Protein AF-A0A7C9E280-F1 (afdb_monomer)

Mean predicted aligned error: 3.25 Å

pLDDT: mean 93.24, std 8.62, range [43.53, 98.69]

Structure (mmCIF, N/CA/C/O backbone):
data_AF-A0A7C9E280-F1
#
_entry.id   AF-A0A7C9E280-F1
#
loop_
_atom_site.group_PDB
_atom_site.id
_atom_site.type_symbol
_atom_site.label_atom_id
_atom_site.label_alt_id
_atom_site.label_comp_id
_atom_site.label_asym_id
_atom_site.label_entity_id
_atom_site.label_seq_id
_atom_site.pdbx_PDB_ins_code
_atom_site.Cartn_x
_atom_site.Cartn_y
_atom_site.Cartn_z
_atom_site.occupancy
_atom_site.B_iso_or_equiv
_atom_site.auth_seq_id
_atom_site.auth_comp_id
_atom_site.auth_asym_id
_atom_site.auth_atom_id
_atom_site.pdbx_PDB_model_num
ATOM 1 N N . SER A 1 1 ? 4.985 -14.426 14.754 1.00 43.53 1 SER A N 1
ATOM 2 C CA . SER A 1 1 ? 4.867 -13.099 14.132 1.00 43.53 1 SER A CA 1
ATOM 3 C C . SER A 1 1 ? 3.454 -12.616 14.375 1.00 43.53 1 SER A C 1
ATOM 5 O O . SER A 1 1 ? 2.545 -13.317 13.952 1.00 43.53 1 SER A O 1
ATOM 7 N N . ILE A 1 2 ? 3.290 -11.513 15.116 1.00 50.31 2 ILE A N 1
ATOM 8 C CA . ILE A 1 2 ? 2.021 -10.761 15.245 1.00 50.31 2 ILE A CA 1
ATOM 9 C C . ILE A 1 2 ? 1.709 -9.998 13.947 1.00 50.31 2 ILE A C 1
ATOM 11 O O . ILE A 1 2 ? 0.577 -9.616 13.692 1.00 50.31 2 ILE A O 1
ATOM 15 N N . LEU A 1 3 ? 2.719 -9.830 13.093 1.00 65.75 3 LEU A N 1
ATOM 16 C CA . LEU A 1 3 ? 2.561 -9.323 11.744 1.00 65.75 3 LEU A CA 1
ATOM 17 C C . LEU A 1 3 ? 2.115 -10.478 10.844 1.00 65.75 3 LEU A C 1
ATOM 19 O O . LEU A 1 3 ? 2.720 -11.558 10.874 1.00 65.75 3 LEU A O 1
ATOM 23 N N . SER A 1 4 ? 1.025 -10.227 10.121 1.00 71.94 4 SER A N 1
ATOM 24 C CA . SER A 1 4 ? 0.292 -11.124 9.226 1.00 71.94 4 SER A CA 1
ATOM 25 C C . SER A 1 4 ? 1.141 -12.211 8.549 1.00 71.94 4 SER A C 1
ATOM 27 O O . SER A 1 4 ? 2.218 -11.949 8.017 1.00 71.94 4 SER A O 1
ATOM 29 N N . ARG A 1 5 ? 0.619 -13.443 8.519 1.00 82.81 5 ARG A N 1
ATOM 30 C CA . ARG A 1 5 ? 1.176 -14.571 7.744 1.00 82.81 5 ARG A CA 1
ATOM 31 C C . ARG A 1 5 ? 0.449 -14.775 6.414 1.00 82.81 5 ARG A C 1
ATOM 33 O O . ARG A 1 5 ? 0.424 -15.890 5.898 1.00 82.81 5 ARG A O 1
ATOM 40 N N . SER A 1 6 ? -0.201 -13.733 5.896 1.00 90.50 6 SER A N 1
ATOM 41 C CA . SER A 1 6 ? -1.007 -13.864 4.688 1.00 90.50 6 SER A CA 1
ATOM 42 C C . SER A 1 6 ? -0.155 -14.361 3.512 1.00 90.50 6 SER A C 1
ATOM 44 O O . SER A 1 6 ? 0.882 -13.759 3.217 1.00 90.50 6 SER A O 1
ATOM 46 N N . PRO A 1 7 ? -0.590 -15.412 2.791 1.00 92.31 7 PRO A N 1
ATOM 47 C CA . PRO A 1 7 ? 0.106 -15.876 1.593 1.00 92.31 7 PRO A CA 1
ATOM 48 C C . PRO A 1 7 ? 0.061 -14.842 0.456 1.00 92.31 7 PRO A C 1
ATOM 50 O O . PRO A 1 7 ? 0.815 -14.959 -0.509 1.00 92.31 7 PRO A O 1
ATOM 53 N N . LEU A 1 8 ? -0.783 -13.804 0.567 1.00 94.00 8 LEU A N 1
ATOM 54 C CA . LEU A 1 8 ? -0.869 -12.727 -0.422 1.00 94.00 8 LEU A CA 1
ATOM 55 C C . LEU A 1 8 ? 0.452 -11.980 -0.611 1.00 94.00 8 LEU A C 1
ATOM 57 O O . LEU A 1 8 ? 0.740 -11.540 -1.721 1.00 94.00 8 LEU A O 1
ATOM 61 N N . PHE A 1 9 ? 1.283 -11.882 0.429 1.00 93.62 9 PHE A N 1
ATOM 62 C CA . PHE A 1 9 ? 2.561 -11.169 0.345 1.00 93.62 9 PHE A CA 1
ATOM 63 C C . PHE A 1 9 ? 3.580 -11.858 -0.572 1.00 93.62 9 PHE A C 1
ATOM 65 O O . PHE A 1 9 ? 4.557 -11.238 -0.985 1.00 93.62 9 PHE A O 1
ATOM 72 N N . THR A 1 10 ? 3.350 -13.127 -0.917 1.00 93.94 10 THR A N 1
ATOM 73 C CA . THR A 1 10 ? 4.175 -13.903 -1.853 1.00 93.94 10 THR A CA 1
ATOM 74 C C . THR A 1 10 ? 3.385 -14.381 -3.074 1.00 93.94 10 THR A C 1
ATOM 76 O O . THR A 1 10 ? 3.875 -15.220 -3.823 1.00 93.94 10 THR A O 1
ATOM 79 N N . HIS A 1 11 ? 2.153 -13.901 -3.263 1.00 95.88 11 HIS A N 1
ATOM 80 C CA . HIS A 1 11 ? 1.276 -14.343 -4.349 1.00 95.88 11 HIS A CA 1
ATOM 81 C C . HIS A 1 11 ? 1.655 -13.719 -5.700 1.00 95.88 11 HIS A C 1
ATOM 83 O O . HIS A 1 11 ? 1.534 -14.362 -6.740 1.00 95.88 11 HIS A O 1
ATOM 89 N N . TYR A 1 12 ? 2.101 -12.461 -5.693 1.00 96.62 12 TYR A N 1
ATOM 90 C CA . TYR A 1 12 ? 2.439 -11.737 -6.916 1.00 96.62 12 TYR A CA 1
ATOM 91 C C . TYR A 1 12 ? 3.858 -12.066 -7.395 1.00 96.62 12 TYR A C 1
A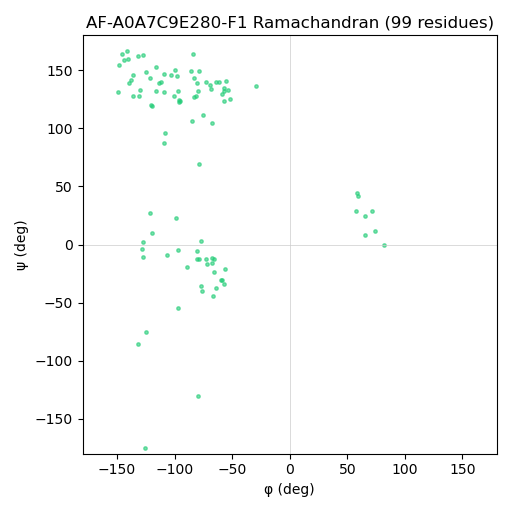TOM 93 O O . TYR A 1 12 ? 4.760 -12.233 -6.569 1.00 96.62 12 TYR A O 1
ATOM 101 N N . PRO A 1 13 ? 4.077 -12.146 -8.721 1.00 95.94 13 PRO A N 1
ATOM 102 C CA . PRO A 1 13 ? 5.405 -12.370 -9.266 1.00 95.94 13 PRO A CA 1
ATOM 103 C C . PRO A 1 13 ? 6.326 -11.197 -8.920 1.00 95.94 13 PRO A C 1
ATOM 105 O O . PRO A 1 13 ? 5.929 -10.036 -8.982 1.00 95.94 13 PRO A O 1
ATOM 108 N N . VAL A 1 14 ? 7.569 -11.526 -8.581 1.00 96.25 14 VAL A N 1
ATOM 109 C CA . VAL A 1 14 ? 8.641 -10.555 -8.345 1.00 96.25 14 VAL A CA 1
ATOM 110 C C . VAL A 1 14 ? 9.520 -10.501 -9.584 1.00 96.25 14 VAL A C 1
ATOM 112 O O . VAL A 1 14 ? 10.028 -11.541 -10.021 1.00 96.25 14 VAL A O 1
ATOM 115 N N . ASP A 1 15 ? 9.750 -9.301 -10.114 1.00 93.69 15 ASP A N 1
ATOM 116 C CA . ASP A 1 15 ? 10.816 -9.087 -11.088 1.00 93.69 15 ASP A CA 1
ATOM 117 C C . ASP A 1 15 ? 12.170 -9.266 -10.392 1.00 93.69 15 ASP A C 1
ATOM 119 O O . ASP A 1 15 ? 12.632 -8.421 -9.627 1.00 93.69 15 ASP A O 1
ATOM 123 N N . ARG A 1 16 ? 12.816 -10.403 -10.656 1.00 94.19 16 ARG A N 1
ATOM 124 C CA . ARG A 1 16 ? 14.105 -10.757 -10.049 1.00 94.19 16 ARG A CA 1
ATOM 125 C C . ARG A 1 16 ? 15.274 -9.944 -10.600 1.00 94.19 16 ARG A C 1
ATOM 127 O O . ARG A 1 16 ? 16.349 -9.993 -10.007 1.00 94.19 16 ARG A O 1
ATOM 134 N N . THR A 1 17 ? 15.076 -9.228 -11.704 1.00 93.50 17 THR A N 1
ATOM 135 C CA . THR A 1 17 ? 16.096 -8.371 -12.319 1.00 93.50 17 THR A CA 1
ATOM 136 C C . THR A 1 17 ? 16.079 -6.946 -11.770 1.00 93.50 17 THR A C 1
ATOM 138 O O . THR A 1 17 ? 17.096 -6.258 -11.852 1.00 93.50 17 THR A O 1
ATOM 141 N N . SER A 1 18 ? 14.970 -6.527 -11.146 1.00 87.44 18 SER A N 1
ATOM 142 C CA . SER A 1 18 ? 14.852 -5.219 -10.502 1.00 87.44 18 SER A CA 1
ATOM 143 C C . SER A 1 18 ? 15.871 -5.058 -9.367 1.00 87.44 18 SER A C 1
ATOM 145 O O . SER A 1 18 ? 16.049 -5.986 -8.561 1.00 87.44 18 SER A O 1
ATOM 147 N N . PRO A 1 19 ? 16.488 -3.866 -9.211 1.00 82.50 19 PRO A N 1
ATOM 148 C CA . PRO A 1 19 ? 17.162 -3.533 -7.964 1.00 82.50 19 PRO A CA 1
ATOM 149 C C . PRO A 1 19 ? 16.156 -3.695 -6.817 1.00 82.50 19 PRO A C 1
ATOM 151 O O . PRO A 1 19 ? 14.974 -3.386 -6.968 1.00 82.50 19 PRO A O 1
ATOM 154 N N . TYR A 1 20 ? 16.612 -4.232 -5.686 1.00 90.00 20 TYR A N 1
ATOM 155 C CA . TYR A 1 20 ? 15.767 -4.479 -4.510 1.00 90.00 20 TYR A CA 1
ATOM 156 C C . TYR A 1 20 ? 14.651 -5.522 -4.701 1.00 90.00 20 TYR A C 1
ATOM 158 O O . TYR A 1 20 ? 13.692 -5.538 -3.935 1.00 90.00 20 TYR A O 1
ATOM 166 N N . SER A 1 21 ? 14.786 -6.464 -5.642 1.00 94.25 21 SER A N 1
ATOM 167 C CA . SER A 1 21 ? 13.853 -7.602 -5.781 1.00 94.25 21 SER A CA 1
ATOM 168 C C . SER A 1 21 ? 13.708 -8.453 -4.501 1.00 94.25 21 SER A C 1
ATOM 170 O O . SER A 1 21 ? 12.699 -9.130 -4.291 1.00 94.25 21 SER A O 1
ATOM 172 N N . TYR A 1 22 ? 14.687 -8.377 -3.597 1.00 93.25 22 TYR A N 1
ATOM 173 C CA . TYR A 1 22 ? 14.666 -9.004 -2.274 1.00 93.25 22 TYR A CA 1
ATOM 174 C C . TYR A 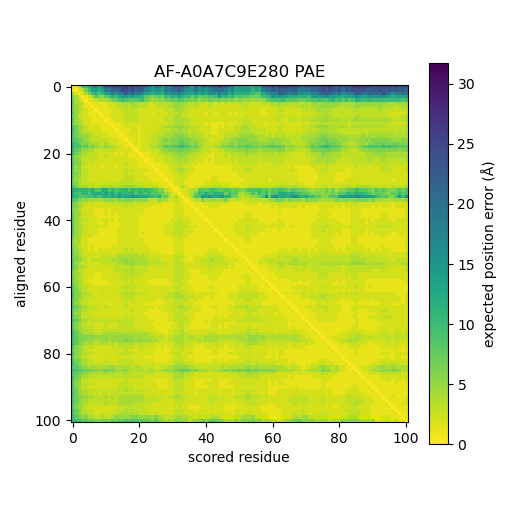1 22 ? 13.867 -8.220 -1.210 1.00 93.25 22 TYR A C 1
ATOM 176 O O . TYR A 1 22 ? 13.596 -8.767 -0.141 1.00 93.25 22 TYR A O 1
ATOM 184 N N . CYS A 1 23 ? 13.480 -6.965 -1.468 1.00 95.19 23 CYS A N 1
ATOM 185 C CA . CYS A 1 23 ? 12.738 -6.124 -0.525 1.00 95.19 23 CYS A CA 1
ATOM 186 C C . CYS A 1 23 ? 11.227 -6.382 -0.622 1.00 95.19 23 CYS A C 1
ATOM 188 O O . CYS A 1 23 ? 10.577 -5.975 -1.580 1.00 95.19 23 CYS A O 1
ATOM 190 N N . GLY A 1 24 ? 10.667 -7.068 0.378 1.00 95.00 24 GLY A N 1
ATOM 191 C CA . GLY A 1 24 ? 9.238 -7.386 0.466 1.00 95.00 24 GLY A CA 1
ATOM 192 C C . GLY A 1 24 ? 8.375 -6.226 0.979 1.00 95.00 24 GLY A C 1
ATOM 193 O O . GLY A 1 24 ? 8.438 -5.113 0.460 1.00 95.00 24 GLY A O 1
ATOM 194 N N . LEU A 1 25 ? 7.526 -6.505 1.976 1.00 95.62 25 LEU A N 1
ATOM 195 C CA . LEU A 1 25 ? 6.768 -5.466 2.687 1.00 95.62 25 LEU A CA 1
ATOM 196 C C . LEU A 1 25 ? 7.738 -4.448 3.293 1.00 95.62 25 LEU A C 1
ATOM 198 O O . LEU A 1 25 ? 8.727 -4.857 3.904 1.00 95.62 25 LEU A O 1
ATOM 202 N N . ASN A 1 26 ? 7.450 -3.159 3.134 1.00 96.38 26 ASN A N 1
ATOM 203 C CA . ASN A 1 26 ? 8.382 -2.104 3.514 1.00 96.38 26 ASN A CA 1
ATOM 204 C C . ASN A 1 26 ? 7.691 -1.007 4.339 1.00 96.38 26 ASN A C 1
ATOM 206 O O . ASN A 1 26 ? 7.637 -1.104 5.565 1.00 96.38 26 ASN A O 1
ATOM 210 N N . GLY A 1 27 ? 7.078 -0.015 3.695 1.00 97.25 27 GLY A N 1
ATOM 211 C CA . GLY A 1 27 ? 6.325 1.025 4.389 1.00 97.25 27 GLY A CA 1
ATOM 212 C C . GLY A 1 27 ? 4.997 0.528 4.942 1.00 97.25 27 GLY A C 1
ATOM 213 O O . GLY A 1 27 ? 4.254 -0.184 4.264 1.00 97.25 27 GLY A O 1
ATOM 214 N N . ALA A 1 28 ? 4.656 0.975 6.150 1.00 96.94 28 ALA A N 1
ATOM 215 C CA . ALA A 1 28 ? 3.345 0.767 6.745 1.00 96.94 28 ALA A CA 1
ATOM 216 C C . ALA A 1 28 ? 2.842 2.034 7.446 1.00 96.94 28 ALA A C 1
ATOM 218 O O . ALA A 1 28 ? 3.602 2.725 8.120 1.00 96.94 28 ALA A O 1
ATOM 219 N N . VAL A 1 29 ? 1.542 2.305 7.332 1.00 97.12 29 VAL A N 1
ATOM 220 C CA . VAL A 1 29 ? 0.861 3.361 8.089 1.00 97.12 29 VAL A CA 1
ATOM 221 C C . VAL A 1 29 ? -0.393 2.798 8.745 1.00 97.12 29 VAL A C 1
ATOM 223 O O . VAL A 1 29 ? -1.181 2.092 8.114 1.00 97.12 29 VAL A O 1
ATOM 226 N N . TYR A 1 30 ? -0.573 3.096 10.030 1.00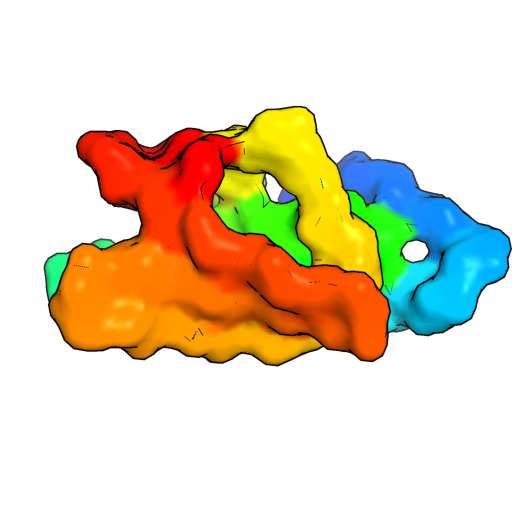 95.06 30 TYR A N 1
ATOM 227 C CA . TYR A 1 30 ? -1.782 2.736 10.764 1.00 95.06 30 TYR A CA 1
ATOM 228 C C . TYR A 1 30 ? -2.899 3.741 10.467 1.00 95.06 30 TYR A C 1
ATOM 230 O O . TYR A 1 30 ? -2.649 4.943 10.410 1.00 95.06 30 TYR A O 1
ATOM 238 N N . MET A 1 31 ? -4.127 3.250 10.300 1.00 92.56 31 MET A N 1
ATOM 239 C CA . MET A 1 31 ? -5.344 4.042 10.111 1.00 92.56 31 MET A CA 1
ATOM 240 C C . MET A 1 31 ? -6.210 3.937 11.378 1.00 92.56 31 MET A C 1
ATOM 242 O O . MET A 1 31 ? -7.079 3.061 11.451 1.00 92.56 31 MET A O 1
ATOM 246 N N . PRO A 1 32 ? -6.006 4.805 12.393 1.00 77.38 32 PRO A N 1
ATOM 247 C CA . PRO A 1 32 ? -6.538 4.590 13.739 1.00 77.38 32 PRO A CA 1
ATOM 248 C C . PRO A 1 32 ? -8.060 4.599 13.810 1.00 77.38 32 PRO A C 1
ATOM 250 O O . PRO A 1 32 ? -8.646 3.789 14.517 1.00 77.38 32 PRO A O 1
ATOM 253 N N . SER A 1 33 ? -8.709 5.470 13.034 1.00 78.75 33 SER A N 1
ATOM 254 C CA . SER A 1 33 ? -10.173 5.559 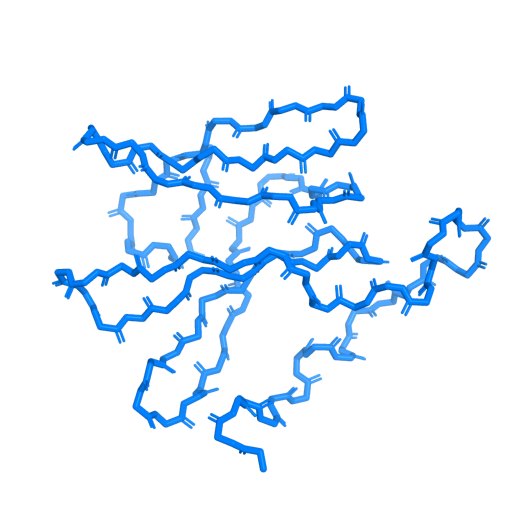12.983 1.00 78.75 33 SER A CA 1
ATOM 255 C C . SER A 1 33 ? -10.837 4.328 12.363 1.00 78.75 33 SER A C 1
ATOM 257 O O . SER A 1 33 ? -12.055 4.194 12.443 1.00 78.75 33 SER A O 1
ATOM 259 N N . LYS A 1 34 ? -10.061 3.440 11.729 1.00 78.62 34 LYS A N 1
ATOM 260 C CA . LYS A 1 34 ? -10.584 2.301 10.973 1.00 78.62 34 LYS A CA 1
ATOM 261 C C . LYS A 1 34 ? -9.967 0.947 11.352 1.00 78.62 34 LYS A C 1
ATOM 263 O O . LYS A 1 34 ? -10.418 -0.063 10.823 1.00 78.62 34 LYS A O 1
ATOM 268 N N . GLY A 1 35 ? -8.977 0.908 12.249 1.00 91.00 35 GLY A N 1
ATOM 269 C CA . GLY A 1 35 ? -8.456 -0.332 12.842 1.00 91.00 35 GLY A CA 1
ATOM 270 C C . GLY A 1 35 ? -7.630 -1.225 11.908 1.00 91.00 35 GLY A C 1
ATOM 271 O O . GLY A 1 35 ? -7.611 -2.437 12.084 1.00 91.00 35 GLY A O 1
ATOM 272 N N . TYR A 1 36 ? -6.949 -0.661 10.908 1.00 93.75 36 TYR A N 1
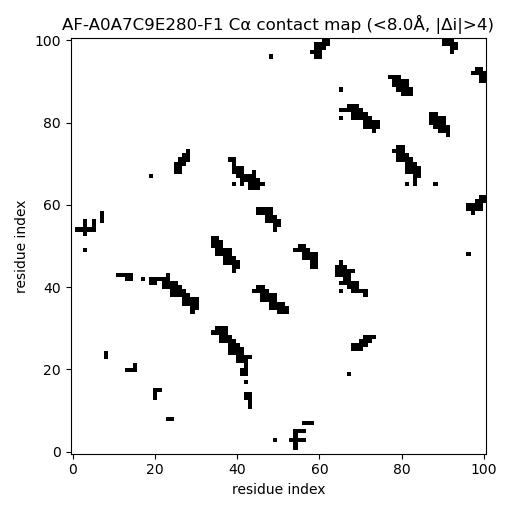ATOM 273 C CA . TYR A 1 36 ? -6.115 -1.430 9.973 1.00 93.75 36 TYR A CA 1
ATOM 274 C C . TYR A 1 36 ? -4.826 -0.687 9.606 1.00 93.75 36 TYR A C 1
ATOM 276 O O . TYR A 1 36 ? -4.703 0.517 9.835 1.00 93.75 36 TYR A O 1
ATOM 284 N N . LEU A 1 37 ? -3.873 -1.394 9.000 1.00 96.06 37 LEU A N 1
ATOM 285 C CA . LEU A 1 37 ? -2.688 -0.824 8.364 1.00 96.06 37 LEU A CA 1
ATOM 286 C C . LEU A 1 37 ? -2.844 -0.808 6.843 1.00 96.06 37 LEU A C 1
ATOM 288 O O . LEU A 1 37 ? -3.422 -1.729 6.261 1.00 96.06 37 LEU A O 1
ATOM 292 N N . LEU A 1 38 ? -2.292 0.215 6.197 1.00 97.50 38 LEU A N 1
ATOM 293 C CA . LEU A 1 38 ? -1.901 0.132 4.793 1.00 97.50 38 LEU A CA 1
ATOM 294 C C . LEU A 1 38 ? -0.416 -0.189 4.732 1.00 97.50 38 LEU A C 1
ATOM 296 O O . LEU A 1 38 ? 0.372 0.438 5.438 1.00 97.50 38 LEU A O 1
ATOM 300 N N . VAL A 1 39 ? -0.053 -1.165 3.910 1.00 97.62 39 VAL A N 1
ATOM 301 C CA . VAL A 1 39 ? 1.319 -1.661 3.787 1.00 97.62 39 VAL A CA 1
ATOM 302 C C . VAL A 1 39 ? 1.689 -1.729 2.316 1.00 97.62 39 VAL A C 1
ATOM 304 O O . VAL A 1 39 ? 0.956 -2.329 1.533 1.00 97.62 39 VAL A O 1
ATOM 307 N N . VAL A 1 40 ? 2.817 -1.138 1.939 1.00 98.31 40 VAL A N 1
ATOM 308 C CA . VAL A 1 40 ? 3.349 -1.197 0.573 1.00 98.31 40 VAL A CA 1
ATOM 309 C C . VAL A 1 40 ? 4.455 -2.243 0.468 1.00 98.31 40 VAL A C 1
ATOM 311 O O . VAL A 1 40 ? 5.161 -2.528 1.438 1.00 98.31 40 VAL A O 1
ATOM 314 N N . GLN A 1 41 ? 4.591 -2.841 -0.712 1.00 97.38 41 GLN A N 1
ATOM 315 C CA . GLN A 1 41 ? 5.581 -3.867 -1.014 1.00 97.38 41 GLN A CA 1
ATOM 316 C C . GLN A 1 41 ? 6.503 -3.404 -2.137 1.00 97.38 41 GLN A C 1
ATOM 318 O O . GLN A 1 41 ? 6.055 -3.192 -3.263 1.00 97.38 41 GLN A O 1
ATOM 323 N N . SER A 1 42 ? 7.800 -3.306 -1.851 1.00 97.19 42 SER A N 1
ATOM 324 C CA . SER A 1 42 ? 8.764 -2.733 -2.793 1.00 97.19 42 SER A CA 1
ATOM 325 C C . SER A 1 42 ? 8.947 -3.597 -4.0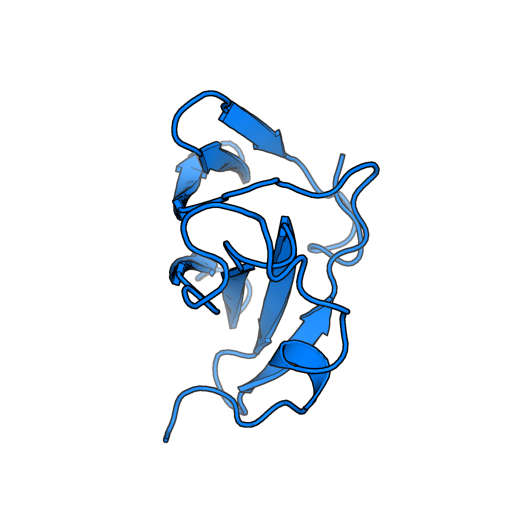44 1.00 97.19 42 SER A C 1
ATOM 327 O O . SER A 1 42 ? 8.933 -3.074 -5.156 1.00 97.19 42 SER A O 1
ATOM 329 N N . ASN A 1 43 ? 9.074 -4.919 -3.888 1.00 96.62 43 ASN A N 1
ATOM 330 C CA . ASN A 1 43 ? 9.418 -5.835 -4.983 1.00 96.62 43 ASN A CA 1
ATOM 331 C C . ASN A 1 43 ? 8.264 -6.247 -5.915 1.00 96.62 43 ASN A C 1
ATOM 333 O O . ASN A 1 43 ? 8.507 -6.927 -6.912 1.00 96.62 43 ASN A O 1
ATOM 337 N N . THR A 1 44 ? 7.026 -5.852 -5.613 1.00 97.00 44 THR A N 1
ATOM 338 C CA . THR A 1 44 ? 5.846 -6.107 -6.467 1.00 97.00 44 THR A CA 1
ATOM 339 C C . THR A 1 44 ? 5.052 -4.840 -6.788 1.00 97.00 44 THR A C 1
ATOM 341 O O . THR A 1 44 ? 4.110 -4.898 -7.582 1.00 97.00 44 THR A O 1
ATOM 344 N N . GLY A 1 45 ? 5.368 -3.729 -6.112 1.00 96.94 45 GLY A N 1
ATOM 345 C CA . GLY A 1 45 ? 4.621 -2.474 -6.149 1.00 96.94 45 GLY A CA 1
ATOM 346 C C . GLY A 1 45 ? 3.210 -2.546 -5.559 1.00 96.94 45 GLY A C 1
ATOM 347 O O . GLY A 1 45 ? 2.438 -1.600 -5.695 1.00 96.94 45 GLY A O 1
ATOM 348 N N . LYS A 1 46 ? 2.830 -3.656 -4.918 1.00 98.12 46 LYS A N 1
ATOM 349 C CA . LYS A 1 46 ? 1.474 -3.826 -4.388 1.00 98.12 46 LYS A CA 1
ATOM 350 C C . LYS A 1 46 ? 1.289 -3.077 -3.076 1.00 98.12 46 LYS A C 1
ATOM 352 O O . LYS A 1 46 ? 2.205 -2.975 -2.261 1.00 98.12 46 LYS A O 1
ATOM 357 N N . MET A 1 47 ? 0.059 -2.625 -2.850 1.00 98.50 47 MET A N 1
ATOM 358 C CA . MET A 1 47 ? -0.398 -2.140 -1.554 1.00 98.50 47 MET A CA 1
ATOM 359 C C . MET A 1 47 ? -1.430 -3.104 -0.972 1.00 98.50 47 MET A C 1
ATOM 361 O O . MET A 1 47 ? -2.307 -3.611 -1.673 1.00 98.50 47 MET A O 1
ATOM 365 N N . PHE A 1 48 ? -1.341 -3.336 0.330 1.00 97.88 48 PHE A N 1
ATOM 366 C CA . PHE A 1 48 ? -2.228 -4.210 1.077 1.00 97.88 48 PHE A CA 1
ATOM 367 C C . PHE A 1 48 ? -2.914 -3.435 2.189 1.00 97.88 48 PHE A C 1
ATOM 369 O O . PHE A 1 48 ? -2.304 -2.600 2.854 1.00 97.88 48 PHE A O 1
ATOM 376 N N . LYS A 1 49 ? -4.176 -3.771 2.435 1.00 96.62 49 LYS A N 1
ATOM 377 C CA . LYS A 1 49 ? -4.860 -3.438 3.677 1.00 96.62 49 LYS A CA 1
ATOM 378 C C . LYS A 1 49 ? -4.778 -4.643 4.600 1.00 96.62 49 LYS A C 1
ATOM 380 O O . LYS A 1 49 ? -5.193 -5.733 4.211 1.00 96.62 49 LYS A O 1
ATOM 385 N N . VAL A 1 50 ? -4.248 -4.433 5.797 1.00 95.62 50 VAL A N 1
ATOM 386 C CA . VAL A 1 50 ? -3.997 -5.478 6.792 1.00 95.62 50 VAL A CA 1
ATOM 387 C C . VAL A 1 50 ? -4.771 -5.143 8.056 1.00 95.62 50 VAL A C 1
ATOM 389 O O . VAL A 1 50 ? -4.562 -4.080 8.636 1.00 95.62 50 VAL A O 1
ATOM 392 N N . ASP A 1 51 ? -5.673 -6.026 8.470 1.00 92.31 51 ASP A N 1
ATOM 393 C CA . ASP A 1 51 ? -6.386 -5.896 9.739 1.00 92.31 51 ASP A CA 1
ATOM 394 C C . ASP A 1 51 ? -5.389 -5.822 10.907 1.00 92.31 51 ASP A C 1
ATOM 396 O O . ASP A 1 51 ? -4.428 -6.594 10.961 1.00 92.31 51 ASP A O 1
ATOM 400 N N . ALA A 1 52 ? -5.571 -4.861 11.816 1.00 91.38 52 ALA A N 1
ATOM 401 C CA . ALA A 1 52 ? -4.611 -4.627 12.895 1.00 91.38 52 ALA A CA 1
ATOM 402 C C . ALA A 1 52 ? -4.740 -5.624 14.060 1.00 91.38 52 ALA A C 1
ATOM 404 O O . ALA A 1 52 ? -3.854 -5.665 14.914 1.00 91.38 52 ALA A O 1
ATOM 405 N N . VAL A 1 53 ? -5.826 -6.400 14.116 1.00 89.31 53 VAL A N 1
ATOM 406 C CA . VAL A 1 53 ? -6.113 -7.361 15.186 1.00 89.31 53 VAL A CA 1
ATOM 407 C C . VAL A 1 53 ? -5.677 -8.762 14.780 1.00 89.31 53 VAL A C 1
ATOM 409 O O . VAL A 1 53 ? -4.905 -9.391 15.503 1.00 89.31 53 VAL A O 1
ATOM 412 N N . ASP A 1 54 ? -6.157 -9.256 13.636 1.00 89.94 54 ASP A N 1
ATOM 413 C CA . ASP A 1 54 ? -5.923 -10.644 13.211 1.00 89.94 54 ASP A CA 1
ATOM 414 C C . ASP A 1 54 ? -4.908 -10.788 12.064 1.00 89.94 54 ASP A C 1
ATOM 416 O O . ASP A 1 54 ? -4.447 -11.893 11.758 1.00 89.94 54 ASP A O 1
ATOM 420 N N . GLY A 1 55 ? -4.496 -9.672 11.457 1.00 91.50 55 GLY A N 1
ATOM 421 C CA . GLY A 1 55 ? -3.538 -9.664 10.360 1.00 91.50 55 GLY A CA 1
ATOM 422 C C . GLY A 1 55 ? -4.113 -10.150 9.030 1.00 91.50 55 GLY A C 1
ATOM 423 O O . GLY A 1 55 ? -3.345 -10.390 8.098 1.00 91.50 55 GLY A O 1
ATOM 424 N N . THR A 1 56 ? -5.426 -10.308 8.880 1.00 92.31 56 THR A N 1
ATOM 425 C CA . THR A 1 56 ? -6.040 -10.620 7.587 1.00 92.31 56 THR A CA 1
ATOM 426 C C . THR A 1 56 ? -5.667 -9.536 6.585 1.00 92.31 56 THR A C 1
ATOM 428 O O . THR A 1 56 ? -5.890 -8.348 6.814 1.00 92.31 56 THR A O 1
ATOM 431 N N . ALA A 1 57 ? -5.067 -9.941 5.467 1.00 95.12 57 ALA A N 1
ATOM 432 C CA . ALA A 1 57 ? -4.629 -9.021 4.430 1.00 95.12 57 ALA A CA 1
ATOM 433 C C . ALA A 1 57 ? -5.505 -9.153 3.187 1.00 95.12 57 ALA A C 1
ATOM 435 O O . ALA A 1 57 ? -5.932 -10.251 2.828 1.00 95.12 57 ALA A O 1
ATOM 436 N N . ARG A 1 58 ? -5.699 -8.036 2.495 1.00 96.56 58 ARG A N 1
ATOM 437 C CA . ARG A 1 58 ? -6.255 -7.977 1.142 1.00 96.56 58 ARG A CA 1
ATOM 438 C C . ARG A 1 58 ? -5.449 -6.996 0.303 1.00 96.56 58 ARG A C 1
ATOM 440 O O . ARG A 1 58 ? -4.979 -5.986 0.827 1.00 96.56 58 ARG A O 1
ATOM 447 N N . THR A 1 59 ? -5.305 -7.271 -0.985 1.00 98.19 59 THR A N 1
ATOM 448 C CA . THR A 1 59 ? -4.709 -6.311 -1.920 1.00 98.19 59 THR A CA 1
ATOM 449 C C . THR A 1 59 ? -5.655 -5.127 -2.106 1.00 98.19 59 THR A C 1
ATOM 451 O O . THR A 1 59 ? -6.864 -5.318 -2.234 1.00 98.19 59 THR A O 1
ATOM 454 N N . VAL A 1 60 ? -5.113 -3.911 -2.117 1.00 98.50 60 VAL A N 1
ATOM 455 C CA . VAL A 1 60 ? -5.842 -2.713 -2.541 1.00 98.50 60 VAL A CA 1
ATOM 456 C C . VAL A 1 60 ? -5.780 -2.634 -4.060 1.00 98.50 60 VAL A C 1
ATOM 458 O O . VAL A 1 60 ? -4.694 -2.695 -4.633 1.00 98.50 60 VAL A O 1
ATOM 461 N N . ASN A 1 61 ? -6.932 -2.511 -4.715 1.00 98.50 61 ASN A N 1
ATOM 462 C CA . ASN A 1 61 ? -6.981 -2.375 -6.166 1.00 98.50 61 ASN A CA 1
ATOM 463 C C . ASN A 1 61 ? -6.560 -0.958 -6.583 1.00 98.50 61 ASN A C 1
ATOM 465 O O . ASN A 1 61 ? -7.279 -0.003 -6.295 1.00 98.50 61 ASN A O 1
ATOM 469 N N . LEU A 1 62 ? -5.409 -0.827 -7.238 1.00 98.44 62 LEU A N 1
ATOM 470 C CA . LEU A 1 62 ? -4.869 0.441 -7.731 1.00 98.44 62 LEU A CA 1
ATOM 471 C C . LEU A 1 62 ? -4.780 0.409 -9.265 1.00 98.44 62 LEU A C 1
ATOM 473 O O . LEU A 1 62 ? -4.646 -0.675 -9.836 1.00 98.44 62 LEU A O 1
ATOM 477 N N . PRO A 1 63 ? -4.851 1.570 -9.942 1.00 97.12 63 PRO A N 1
ATOM 478 C CA . PRO A 1 63 ? -4.746 1.643 -11.400 1.00 97.12 63 PRO A CA 1
ATOM 479 C C . PRO A 1 63 ? -3.364 1.226 -11.920 1.00 97.12 63 PRO A C 1
ATOM 481 O O . PRO A 1 63 ? -3.246 0.804 -13.069 1.00 97.12 63 PRO A O 1
ATOM 484 N N . GLU A 1 64 ? -2.333 1.329 -11.081 1.00 96.75 64 GLU A N 1
ATOM 485 C CA . GLU A 1 64 ? -0.969 0.918 -11.388 1.00 96.75 64 GLU A CA 1
ATOM 486 C C . GLU A 1 64 ? -0.248 0.371 -10.152 1.00 96.75 64 GLU A C 1
ATOM 488 O O . GLU A 1 64 ? -0.659 0.590 -9.008 1.00 96.75 64 GLU A O 1
ATOM 493 N N . ASP A 1 65 ? 0.855 -0.330 -10.403 1.00 97.06 65 ASP A N 1
ATOM 494 C CA . ASP A 1 65 ? 1.756 -0.801 -9.361 1.00 97.06 65 ASP A CA 1
ATOM 495 C C . ASP A 1 65 ? 2.685 0.320 -8.894 1.00 97.06 65 ASP A C 1
ATOM 497 O O . ASP A 1 65 ? 3.354 0.983 -9.691 1.00 97.06 65 ASP A O 1
ATOM 501 N N . LEU A 1 66 ? 2.798 0.475 -7.577 1.00 97.31 66 LEU A N 1
ATOM 502 C CA . LEU A 1 66 ? 3.645 1.466 -6.917 1.00 97.31 66 LEU A CA 1
ATOM 503 C C . LEU A 1 66 ? 5.102 0.982 -6.916 1.00 97.31 66 LEU A C 1
ATOM 505 O O . LEU A 1 66 ? 5.647 0.557 -5.898 1.00 97.31 66 LEU A O 1
ATOM 509 N N . THR A 1 67 ? 5.713 0.952 -8.096 1.00 94.94 67 THR A N 1
ATOM 510 C CA . THR A 1 67 ? 7.035 0.356 -8.330 1.00 94.94 67 THR A CA 1
ATOM 511 C C . THR A 1 67 ? 8.083 0.899 -7.352 1.00 94.94 67 THR A C 1
ATOM 513 O O . THR A 1 67 ? 8.292 2.109 -7.262 1.00 94.94 67 THR A O 1
ATOM 516 N N . LEU A 1 68 ? 8.760 -0.005 -6.630 1.00 95.62 68 LEU A N 1
ATOM 517 C CA . LEU A 1 68 ? 9.757 0.323 -5.601 1.00 95.62 68 LEU A CA 1
ATOM 518 C C . LEU A 1 68 ? 9.221 1.207 -4.460 1.00 95.62 68 LEU A C 1
ATOM 520 O O . LEU A 1 68 ? 9.987 1.964 -3.864 1.00 95.62 68 LEU A O 1
ATOM 524 N N . ALA A 1 69 ? 7.924 1.124 -4.149 1.00 97.31 69 ALA A N 1
ATOM 525 C CA . ALA A 1 69 ? 7.350 1.813 -2.999 1.00 97.31 69 ALA A CA 1
ATOM 526 C C . ALA A 1 69 ? 8.110 1.472 -1.711 1.00 97.31 69 ALA A C 1
ATOM 528 O O . ALA A 1 69 ? 8.381 0.305 -1.417 1.00 97.31 69 ALA A O 1
ATOM 529 N N . ASP A 1 70 ? 8.437 2.507 -0.949 1.00 97.56 70 ASP A N 1
ATOM 530 C CA . ASP A 1 70 ? 9.253 2.438 0.256 1.00 97.56 70 ASP A CA 1
ATOM 531 C C . ASP A 1 70 ? 8.488 3.065 1.422 1.00 97.56 70 ASP A C 1
ATOM 533 O O . ASP A 1 70 ? 7.892 2.355 2.225 1.00 97.56 70 ASP A O 1
ATOM 537 N N . GLY A 1 71 ? 8.396 4.395 1.460 1.00 97.94 71 GLY A N 1
ATOM 538 C CA . GLY A 1 71 ? 7.677 5.121 2.502 1.00 97.94 71 GLY A CA 1
ATOM 539 C C . GLY A 1 71 ? 6.183 5.277 2.216 1.00 97.94 71 GLY A C 1
ATOM 540 O O . GLY A 1 71 ? 5.761 5.417 1.068 1.00 97.94 71 GLY A O 1
ATOM 541 N N . ILE A 1 72 ? 5.384 5.325 3.283 1.00 98.69 72 ILE A N 1
ATOM 542 C CA . ILE A 1 72 ? 3.952 5.639 3.241 1.00 98.69 72 ILE A CA 1
ATOM 543 C C . ILE A 1 72 ? 3.571 6.536 4.424 1.00 98.69 72 ILE A C 1
ATOM 545 O O . ILE A 1 72 ? 4.023 6.323 5.548 1.00 98.69 72 ILE A O 1
ATOM 549 N N . ALA A 1 73 ? 2.727 7.534 4.175 1.00 97.94 73 ALA A N 1
ATOM 550 C CA . ALA A 1 73 ? 2.166 8.417 5.192 1.00 97.94 73 ALA A CA 1
ATOM 551 C C . ALA A 1 73 ? 0.719 8.789 4.849 1.00 97.94 73 ALA A C 1
ATOM 553 O O . ALA A 1 73 ? 0.303 8.720 3.694 1.00 97.94 73 ALA A O 1
ATOM 554 N N . VAL A 1 74 ? -0.050 9.213 5.850 1.00 96.38 74 VAL A N 1
ATOM 55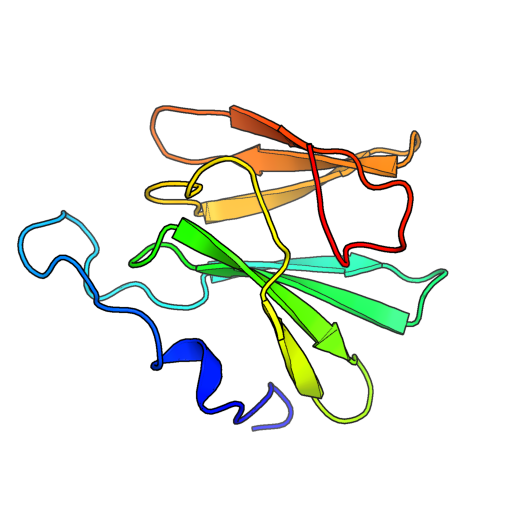5 C CA . VAL A 1 74 ? -1.407 9.741 5.667 1.00 96.38 74 VAL A CA 1
ATOM 556 C C . VAL A 1 74 ? -1.434 11.205 6.089 1.00 96.38 74 VAL A C 1
ATOM 558 O O . VAL A 1 74 ? -0.908 11.562 7.142 1.00 96.38 74 VAL A O 1
ATOM 561 N N . LYS A 1 75 ? -2.015 12.060 5.251 1.00 94.81 75 LYS A N 1
ATOM 562 C CA . LYS A 1 75 ? -2.252 13.469 5.573 1.00 94.81 75 LYS A CA 1
ATOM 563 C C . LYS A 1 75 ? -3.552 13.622 6.366 1.00 94.81 75 LYS A C 1
ATOM 565 O O . LYS A 1 75 ? -4.411 12.743 6.346 1.00 94.81 75 LYS A O 1
ATOM 570 N N . GLU A 1 76 ? -3.734 14.773 7.0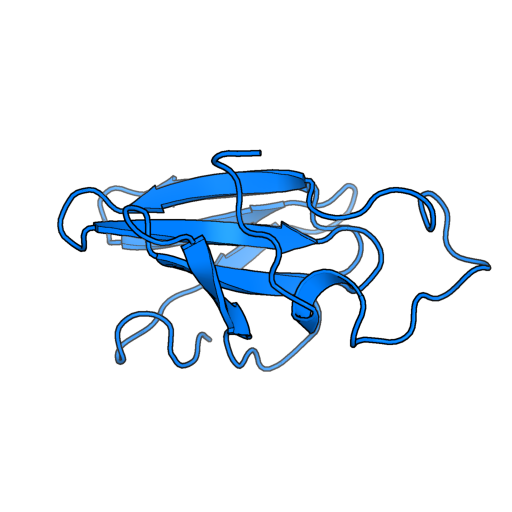07 1.00 91.69 76 GLU A N 1
ATOM 571 C CA . GLU A 1 76 ? -4.959 15.089 7.761 1.00 91.69 76 GLU A CA 1
ATOM 572 C C . GLU A 1 76 ? -6.233 15.048 6.897 1.00 91.69 76 GLU A C 1
ATOM 574 O O . GLU A 1 76 ? -7.295 14.672 7.384 1.00 91.69 76 GLU A O 1
ATOM 579 N N . ASP A 1 77 ? -6.123 15.363 5.600 1.00 91.56 77 ASP A N 1
ATOM 580 C CA . ASP A 1 77 ? -7.224 15.311 4.624 1.00 91.56 77 ASP A CA 1
ATOM 581 C C . ASP A 1 77 ? -7.564 13.884 4.136 1.00 91.56 77 ASP A C 1
ATOM 583 O O . ASP A 1 77 ? -8.414 13.710 3.262 1.00 91.56 77 ASP A O 1
ATOM 587 N N . GLY A 1 78 ? -6.897 12.859 4.677 1.00 91.44 78 GLY A N 1
ATOM 588 C CA . GLY A 1 78 ? -7.109 11.454 4.334 1.00 91.44 78 GLY A CA 1
ATOM 589 C C . GLY A 1 78 ? -6.399 10.978 3.064 1.00 91.44 78 GLY A C 1
ATOM 590 O O . GLY A 1 78 ? -6.505 9.795 2.736 1.00 91.44 78 GLY A O 1
ATOM 591 N N . VAL A 1 79 ? -5.657 11.845 2.362 1.00 96.88 79 VAL A N 1
ATOM 592 C CA . VAL A 1 79 ? -4.796 11.418 1.248 1.00 96.88 79 VAL A CA 1
ATOM 593 C C . VAL A 1 79 ? -3.636 10.593 1.787 1.00 96.88 79 VAL A C 1
ATOM 595 O O . VAL A 1 79 ? -2.952 11.001 2.729 1.00 96.88 79 VAL A O 1
ATOM 598 N N . VAL A 1 80 ? -3.374 9.463 1.139 1.00 97.94 80 VAL A N 1
ATOM 599 C CA . VAL A 1 80 ? -2.209 8.623 1.414 1.00 97.94 80 VAL A CA 1
ATOM 600 C C . VAL A 1 80 ? -1.105 8.973 0.433 1.00 97.94 80 VAL A C 1
ATOM 602 O O . VAL A 1 80 ? -1.294 8.910 -0.777 1.00 97.94 80 VAL A O 1
ATOM 605 N N . LEU A 1 81 ? 0.051 9.352 0.964 1.00 98.31 81 LEU A N 1
ATOM 606 C CA . LEU A 1 81 ? 1.264 9.572 0.196 1.00 98.31 81 LEU A CA 1
ATOM 607 C C . LEU A 1 81 ? 2.106 8.299 0.241 1.00 98.31 81 LEU A C 1
ATOM 609 O O . LEU A 1 81 ? 2.468 7.852 1.327 1.00 98.31 81 LEU A O 1
ATOM 613 N N . VAL A 1 82 ? 2.440 7.746 -0.921 1.00 98.69 82 VAL A N 1
ATOM 614 C CA . VAL A 1 82 ? 3.437 6.675 -1.065 1.00 98.69 82 VAL A CA 1
ATOM 615 C C . VAL A 1 82 ? 4.615 7.228 -1.848 1.00 98.69 82 VAL A C 1
ATOM 617 O O . VAL A 1 82 ? 4.415 7.967 -2.810 1.00 98.69 82 VAL A O 1
ATOM 620 N N . VAL A 1 83 ? 5.838 6.886 -1.456 1.00 98.44 83 VAL A N 1
ATOM 621 C CA . VAL A 1 83 ? 7.057 7.340 -2.136 1.00 98.44 83 VAL A CA 1
ATOM 622 C C . VAL A 1 83 ? 7.930 6.167 -2.556 1.00 98.44 83 VAL A C 1
ATOM 624 O O . VAL A 1 83 ? 7.981 5.141 -1.880 1.00 98.44 83 VAL A O 1
ATOM 627 N N . SER A 1 84 ? 8.639 6.342 -3.663 1.00 96.38 84 SER A N 1
ATOM 628 C CA . SER A 1 84 ? 9.774 5.523 -4.086 1.00 96.38 84 SER A CA 1
ATOM 629 C C . SER A 1 84 ? 10.982 6.429 -4.333 1.00 96.38 84 SER A C 1
ATOM 631 O O . SER A 1 84 ? 10.921 7.640 -4.115 1.00 96.38 84 SER A O 1
ATOM 633 N N . MET A 1 85 ? 12.086 5.866 -4.828 1.00 91.88 85 MET A N 1
ATOM 634 C CA . MET A 1 85 ? 13.272 6.652 -5.193 1.00 91.88 85 MET A CA 1
ATOM 635 C C . MET A 1 85 ? 12.977 7.756 -6.221 1.00 91.88 85 MET A C 1
ATOM 637 O O . MET A 1 85 ? 13.597 8.814 -6.168 1.00 91.88 85 MET A O 1
ATOM 641 N N . ASN A 1 86 ? 12.042 7.514 -7.148 1.00 92.44 86 ASN A N 1
ATOM 642 C CA . ASN A 1 86 ? 11.835 8.364 -8.325 1.00 92.44 86 ASN A CA 1
ATOM 643 C C . ASN A 1 86 ? 10.382 8.832 -8.495 1.00 92.44 86 ASN A C 1
ATOM 645 O O . ASN A 1 86 ? 10.051 9.457 -9.503 1.00 92.44 86 ASN A O 1
ATOM 649 N N . SER A 1 87 ? 9.480 8.489 -7.576 1.00 96.50 87 SER A N 1
ATOM 650 C CA . SER A 1 87 ? 8.052 8.781 -7.722 1.00 96.50 87 SER A CA 1
ATOM 651 C C . SER A 1 87 ? 7.384 9.023 -6.376 1.00 96.50 87 SER A C 1
ATOM 653 O O . SER A 1 87 ? 7.828 8.534 -5.337 1.00 96.50 87 SER A O 1
ATOM 655 N N . ALA A 1 88 ? 6.295 9.785 -6.412 1.00 97.81 88 ALA A N 1
ATOM 656 C CA . ALA A 1 88 ? 5.408 9.994 -5.283 1.00 97.81 88 ALA A CA 1
ATOM 657 C C . ALA A 1 88 ? 3.961 9.890 -5.769 1.00 97.81 88 ALA A C 1
ATOM 659 O O . ALA A 1 88 ? 3.577 10.569 -6.722 1.00 97.81 88 ALA A O 1
ATOM 660 N N . TRP A 1 89 ? 3.168 9.060 -5.101 1.00 98.56 89 TRP A N 1
ATOM 661 C CA . TRP A 1 89 ? 1.759 8.836 -5.405 1.00 98.56 89 TRP A CA 1
ATOM 662 C C . TRP A 1 89 ? 0.887 9.440 -4.317 1.00 98.56 89 TRP A C 1
ATOM 664 O O . TRP A 1 89 ? 1.108 9.201 -3.130 1.00 98.56 89 TRP A O 1
ATOM 674 N N . PHE A 1 90 ? -0.122 10.201 -4.730 1.00 98.12 90 PHE A N 1
ATOM 675 C CA . PHE A 1 90 ? -1.117 10.803 -3.849 1.00 98.12 90 PHE A CA 1
ATOM 676 C C . PHE A 1 90 ? -2.432 10.067 -4.047 1.00 98.12 90 PHE A C 1
ATOM 678 O O . PHE A 1 90 ? -3.182 10.375 -4.966 1.00 98.12 90 PHE A O 1
ATOM 685 N N . LEU A 1 91 ? -2.686 9.095 -3.183 1.00 98.19 91 LEU A N 1
ATOM 686 C CA . LEU A 1 91 ? -3.788 8.161 -3.325 1.00 98.19 91 LEU A CA 1
ATOM 687 C C . LEU A 1 91 ? -4.981 8.587 -2.471 1.00 98.19 91 LEU A C 1
ATOM 689 O O . LEU A 1 91 ? -4.826 9.055 -1.335 1.00 98.19 91 LEU A O 1
ATOM 693 N N . LYS A 1 92 ? -6.185 8.346 -2.981 1.00 96.94 92 LYS A N 1
ATOM 694 C CA . LYS A 1 92 ? -7.439 8.438 -2.226 1.00 96.94 92 LYS A CA 1
ATOM 695 C C . LYS A 1 92 ? -8.248 7.159 -2.370 1.00 96.94 92 LYS A C 1
ATOM 697 O O . LYS A 1 92 ? -8.024 6.357 -3.268 1.00 96.94 92 LYS A O 1
ATOM 702 N N . SER A 1 93 ? -9.209 6.981 -1.473 1.00 96.31 93 SER A N 1
ATOM 703 C CA . SER A 1 93 ? -10.162 5.882 -1.542 1.00 96.31 93 SER A CA 1
ATOM 704 C C . SER A 1 93 ? -11.502 6.296 -0.951 1.00 96.31 93 SER A C 1
ATOM 706 O O . SER A 1 93 ? -11.559 6.782 0.183 1.00 96.31 93 SER A O 1
ATOM 708 N N . ASP A 1 94 ? -12.569 6.013 -1.693 1.00 95.81 94 ASP A N 1
ATOM 709 C CA . ASP A 1 94 ? -13.955 6.232 -1.269 1.00 95.81 94 ASP A CA 1
ATOM 710 C C . ASP A 1 94 ? -14.604 4.954 -0.697 1.00 95.81 94 ASP A C 1
ATOM 712 O O . ASP A 1 94 ? -15.713 4.993 -0.171 1.00 95.81 94 ASP A O 1
ATOM 716 N N . ASP A 1 95 ? -13.901 3.813 -0.738 1.00 95.31 95 ASP A N 1
ATOM 717 C CA . ASP A 1 95 ? -14.413 2.485 -0.363 1.00 95.31 95 ASP A CA 1
ATOM 718 C C . ASP A 1 95 ? -13.609 1.816 0.773 1.00 95.31 95 ASP A C 1
ATOM 720 O O . ASP A 1 95 ? -13.550 0.589 0.916 1.00 95.31 95 ASP A O 1
ATOM 724 N N . SER A 1 96 ? -12.983 2.633 1.628 1.00 93.31 96 SER A N 1
ATOM 725 C CA . SER A 1 96 ? -12.159 2.160 2.752 1.00 93.31 96 SER A CA 1
ATOM 726 C C . SER A 1 96 ? -10.982 1.284 2.296 1.00 93.31 96 SER A C 1
ATOM 728 O O . SER A 1 96 ? -10.649 0.270 2.924 1.00 93.31 96 SER A O 1
ATOM 730 N N . TRP A 1 97 ? -10.335 1.697 1.207 1.00 96.25 97 TRP A N 1
ATOM 731 C CA . TRP A 1 97 ? -9.191 1.042 0.573 1.00 96.25 97 TRP A CA 1
ATOM 732 C C . TRP A 1 97 ? -9.506 -0.394 0.159 1.00 96.25 97 TRP A C 1
ATOM 734 O O . TRP A 1 97 ? -8.770 -1.327 0.487 1.00 96.25 97 TRP A O 1
ATOM 744 N N . GLY A 1 98 ? -10.677 -0.606 -0.446 1.00 96.75 98 GLY A N 1
ATOM 745 C CA . GLY A 1 98 ? -10.890 -1.736 -1.354 1.00 96.75 98 GLY A CA 1
ATOM 746 C C . GLY A 1 98 ? -10.228 -1.456 -2.697 1.00 96.75 98 GLY A C 1
ATOM 747 O O . GLY A 1 98 ? -9.534 -2.310 -3.246 1.00 96.75 98 GLY A O 1
ATOM 748 N N . SER A 1 99 ? -10.351 -0.211 -3.135 1.00 97.50 99 SER A N 1
ATOM 749 C CA . SER A 1 99 ? -9.673 0.385 -4.268 1.00 97.50 99 SER A CA 1
ATOM 750 C C . SER A 1 99 ? -9.077 1.739 -3.886 1.00 97.50 99 SER A C 1
ATOM 752 O O . SER A 1 99 ? -9.429 2.326 -2.857 1.00 97.50 99 SER A O 1
ATOM 754 N N . GLY A 1 100 ? -8.139 2.219 -4.693 1.00 96.25 100 GLY A N 1
ATOM 755 C CA . GLY A 1 100 ? -7.646 3.585 -4.623 1.00 96.25 100 GLY A CA 1
ATOM 756 C C . GLY A 1 100 ? -7.404 4.159 -6.012 1.00 96.25 100 GLY A C 1
ATOM 757 O O . GLY A 1 100 ? -7.263 3.410 -6.980 1.00 96.25 100 GLY A O 1
ATOM 758 N N . VAL A 1 101 ? -7.374 5.486 -6.082 1.00 92.06 101 VAL A N 1
ATOM 759 C CA . VAL A 1 101 ? -7.062 6.281 -7.278 1.00 92.06 101 VAL A CA 1
ATOM 760 C C . VAL A 1 101 ? -6.034 7.348 -6.958 1.00 92.06 101 VAL A C 1
ATOM 762 O O . VAL A 1 101 ? -5.978 7.764 -5.773 1.00 92.06 101 VAL A O 1
#

Organism: Opuntia streptacantha (NCBI:txid393608)

Solvent-accessible surface area (backbone atoms only — not comparable to full-atom values): 5715 Å² total; per-residue (Å²): 122,92,63,53,86,50,66,6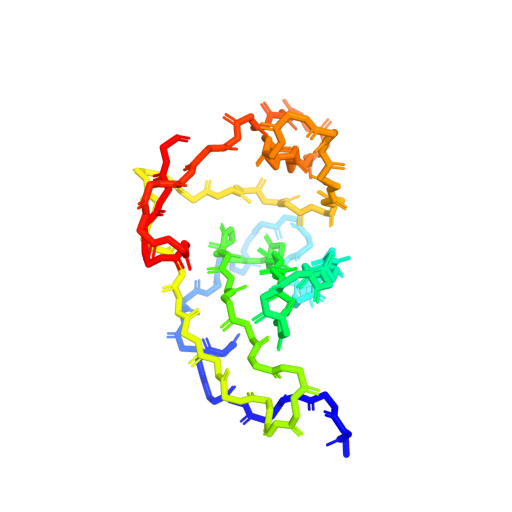9,86,70,64,66,78,60,55,78,84,46,88,61,40,84,39,50,80,62,18,61,36,79,40,80,96,75,54,28,30,46,34,29,19,22,27,61,12,46,40,30,37,28,38,66,85,82,18,59,63,45,71,37,47,53,94,64,65,44,67,47,22,39,52,45,46,74,48,95,88,63,39,34,41,38,29,32,97,88,48,74,47,78,33,41,56,96,63,82,50,52,35,40,86

Foldseek 3Di:
DLAAPDCVQVPADFPPPDVPSVFTWAEWDDDVVVQWIWIATARRLWIWTAHNHRRDIDTQAEPDRNHRWHYWDADPVGWIWTDHPVDIDTWDDPPSRNYID

Nearest PDB structures (foldseek):
  5b4x-assembly2_D  TM=7.353E-01  e=1.317E-02  Homo sapiens
  8jxc-assembly1_A  TM=6.877E-01  e=1.951E-02  Rattus norvegicus
  5ex7-assembly1_A  TM=7.075E-01  e=3.419E-02  Drosophila melanogaster
  8em4-assembly1_B  TM=6.436E-01  e=3.232E-02  Mus musculus
  3s94-assembly2_B  TM=6.185E-01  e=2.732E-02  Homo sapiens

Sequence (101 aa):
SILSRSPLFTHYPVDRTSPYSYCGLNGAVYMPSKGYLLVVQSNTGKMFKVDAVDGTARTVNLPEDLTLADGIAVKEDGVVLVVSMNSAWFLKSDDSWGSGV

InterPro domains:
  IPR053224 Sensory map formation adhesion molecule [PTHR31460] (2-100)

Radius of gyration: 12.77 Å; Cα contacts (8 Å, |Δi|>4): 223; chains: 1; bounding box: 32×31×28 Å

Secondary structure (DSSP, 8-state):
--S---GGGGTSPP-TTSTTTT--EEEEEEETTTTEEEEEETTT--EEEEETTT--EEE-B-SS--TT--EEEE-TTSPEEEE-SS-EEEE--SSSSSB--